Protein AF-A0A4U3A7V8-F1 (afdb_monomer)

Structure (mmCIF, N/CA/C/O backbone):
data_AF-A0A4U3A7V8-F1
#
_entry.id   AF-A0A4U3A7V8-F1
#
loop_
_atom_site.group_PDB
_atom_site.id
_atom_site.type_symbol
_atom_site.label_atom_id
_atom_site.label_alt_id
_atom_site.label_comp_id
_atom_site.label_asym_id
_atom_site.label_entity_id
_atom_site.label_seq_id
_atom_site.pdbx_PDB_ins_code
_atom_site.Cartn_x
_atom_site.Cartn_y
_atom_site.Cartn_z
_atom_site.occupancy
_atom_site.B_iso_or_equiv
_atom_site.auth_seq_id
_atom_site.auth_comp_id
_atom_site.auth_asym_id
_atom_site.auth_atom_id
_atom_site.pdbx_PDB_model_num
ATOM 1 N N . MET A 1 1 ? 0.726 13.559 25.982 1.00 64.31 1 MET A N 1
ATOM 2 C CA . MET A 1 1 ? 1.928 14.161 25.357 1.00 64.31 1 MET A CA 1
ATOM 3 C C . MET A 1 1 ? 2.979 13.108 25.024 1.00 64.31 1 MET A C 1
ATOM 5 O O . MET A 1 1 ? 3.317 12.992 23.859 1.00 64.31 1 MET A O 1
ATOM 9 N N . PHE A 1 2 ? 3.412 12.282 25.983 1.00 75.94 2 PHE A N 1
ATOM 10 C CA . PHE A 1 2 ? 4.433 11.242 25.764 1.00 75.94 2 PHE A CA 1
ATOM 11 C C . PHE A 1 2 ? 4.116 10.257 24.617 1.00 75.94 2 PHE A C 1
ATOM 13 O O . PHE A 1 2 ? 4.935 10.081 23.724 1.00 75.94 2 PHE A O 1
ATOM 20 N N . GLN A 1 3 ? 2.895 9.708 24.556 1.00 72.88 3 GLN A N 1
ATOM 21 C CA . GLN A 1 3 ? 2.507 8.781 23.478 1.00 72.88 3 GLN A CA 1
ATOM 22 C C . GLN A 1 3 ? 2.514 9.425 22.078 1.00 72.88 3 GLN A C 1
ATOM 24 O O . GLN A 1 3 ? 2.900 8.786 21.107 1.00 72.88 3 GLN A O 1
ATOM 29 N N . LYS A 1 4 ? 2.140 10.711 21.976 1.00 69.94 4 LYS A N 1
ATOM 30 C CA . LYS A 1 4 ? 2.200 11.466 20.711 1.00 69.94 4 LYS A CA 1
ATOM 31 C C . LYS A 1 4 ? 3.647 11.662 20.244 1.00 69.94 4 LYS A C 1
ATOM 33 O O . LYS A 1 4 ? 3.911 11.581 19.052 1.00 69.94 4 LYS A O 1
ATOM 38 N N . PHE A 1 5 ? 4.572 11.880 21.180 1.00 72.75 5 PHE A N 1
ATOM 39 C CA . PHE A 1 5 ? 6.000 11.990 20.881 1.00 72.75 5 PHE A CA 1
ATOM 40 C C . PHE A 1 5 ? 6.578 10.655 20.386 1.00 72.75 5 PHE A C 1
ATOM 42 O O . PHE A 1 5 ? 7.243 10.623 19.356 1.00 72.75 5 PHE A O 1
ATOM 49 N N . LEU A 1 6 ? 6.252 9.535 21.040 1.00 68.62 6 LEU A N 1
ATOM 50 C CA . LEU A 1 6 ? 6.676 8.205 20.581 1.00 68.62 6 LEU A CA 1
ATOM 51 C C . LEU A 1 6 ? 6.132 7.860 19.186 1.00 68.62 6 LEU A C 1
ATOM 53 O O . LEU A 1 6 ? 6.893 7.389 18.342 1.00 68.62 6 LEU A O 1
ATOM 57 N N . ALA A 1 7 ? 4.861 8.177 18.919 1.00 67.81 7 ALA A N 1
ATOM 58 C CA . ALA A 1 7 ? 4.263 8.023 17.593 1.00 67.81 7 ALA A CA 1
ATOM 59 C C . ALA A 1 7 ? 5.010 8.852 16.531 1.00 67.81 7 ALA A C 1
ATOM 61 O O . ALA A 1 7 ? 5.405 8.323 15.494 1.00 67.81 7 ALA A O 1
ATOM 62 N N . SER A 1 8 ? 5.341 10.118 16.820 1.00 67.19 8 SER A N 1
ATOM 63 C CA . SER A 1 8 ? 6.105 10.955 15.876 1.00 67.19 8 SER A CA 1
ATOM 64 C C . SER A 1 8 ? 7.504 10.422 15.531 1.00 67.19 8 SER A C 1
ATOM 66 O O . SER A 1 8 ? 8.043 10.779 14.489 1.00 67.19 8 SER A O 1
ATOM 68 N N . VAL A 1 9 ? 8.076 9.542 16.362 1.00 71.50 9 VAL A N 1
ATOM 69 C CA . VAL A 1 9 ? 9.387 8.902 16.136 1.00 71.50 9 VAL A CA 1
ATOM 70 C C . VAL A 1 9 ? 9.241 7.486 15.540 1.00 71.50 9 VAL A C 1
ATOM 72 O O . VAL A 1 9 ? 10.225 6.781 15.348 1.00 71.50 9 VAL A O 1
ATOM 75 N N . GLY A 1 10 ? 8.021 7.052 15.201 1.00 65.44 10 GLY A N 1
ATOM 76 C CA . GLY A 1 10 ? 7.761 5.764 14.541 1.00 65.44 10 GLY A CA 1
ATOM 77 C C . GLY A 1 10 ? 7.167 4.675 15.440 1.00 65.44 10 GLY A C 1
ATOM 78 O O . GLY A 1 10 ? 6.811 3.604 14.950 1.00 65.44 10 GLY A O 1
ATOM 79 N N . ILE A 1 11 ? 7.040 4.913 16.751 1.00 69.19 11 ILE A N 1
ATOM 80 C CA . ILE A 1 11 ? 6.617 3.900 17.728 1.00 69.19 11 ILE A CA 1
ATOM 81 C C . ILE A 1 11 ? 5.103 3.977 17.950 1.00 69.19 11 ILE A C 1
ATOM 83 O O . ILE A 1 11 ? 4.585 4.936 18.516 1.00 69.19 11 ILE A O 1
ATOM 87 N N . GLY A 1 12 ? 4.384 2.918 17.563 1.00 70.06 12 GLY A N 1
ATOM 88 C CA . GLY A 1 12 ? 2.933 2.827 17.752 1.00 70.06 12 GLY A CA 1
ATOM 89 C C . GLY A 1 12 ? 2.130 3.680 16.767 1.00 70.06 12 GLY A C 1
ATOM 90 O O . GLY A 1 12 ? 1.080 4.200 17.151 1.00 70.06 12 GLY A O 1
ATOM 91 N N . ASN A 1 13 ? 2.630 3.828 15.536 1.00 85.62 13 ASN A N 1
ATOM 92 C CA . ASN A 1 13 ? 1.925 4.451 14.415 1.00 85.62 13 ASN A CA 1
ATOM 93 C C . ASN A 1 13 ? 0.821 3.561 13.852 1.00 85.62 13 ASN A C 1
ATOM 95 O O . ASN A 1 13 ? 0.734 2.371 14.167 1.00 85.62 13 ASN A O 1
ATOM 99 N N . ALA A 1 14 ? -0.032 4.163 13.022 1.00 91.62 14 ALA A N 1
ATOM 100 C CA . ALA A 1 14 ? -0.980 3.396 12.235 1.00 91.62 14 ALA A CA 1
ATOM 101 C C . ALA A 1 14 ? -0.235 2.399 11.330 1.00 91.62 14 ALA A C 1
ATOM 103 O O . ALA A 1 14 ? 0.833 2.699 10.795 1.00 91.62 14 ALA A O 1
ATOM 104 N N . LYS A 1 15 ? -0.797 1.202 11.182 1.00 93.31 15 LYS A N 1
ATOM 105 C CA . LYS A 1 15 ? -0.317 0.167 10.267 1.00 93.31 15 LYS A CA 1
ATOM 106 C C . LYS A 1 15 ? -1.214 0.132 9.045 1.00 93.31 15 LYS A C 1
ATOM 108 O O . LYS A 1 15 ? -2.429 0.253 9.188 1.00 93.31 15 LYS A O 1
ATOM 113 N N . VAL A 1 16 ? -0.607 -0.063 7.884 1.00 94.12 16 VAL A N 1
ATOM 114 C CA . VAL A 1 16 ? -1.289 -0.192 6.598 1.00 94.12 16 VAL A CA 1
ATOM 115 C C . VAL A 1 16 ? -0.852 -1.512 5.981 1.00 94.12 16 VAL A C 1
ATOM 117 O O . VAL A 1 16 ? 0.341 -1.808 5.967 1.00 94.12 16 VAL A O 1
ATOM 120 N N . ASP A 1 17 ? -1.816 -2.295 5.519 1.00 96.25 17 ASP A N 1
ATOM 121 C CA . ASP A 1 17 ? -1.610 -3.590 4.883 1.00 96.25 17 ASP A CA 1
ATOM 122 C C . ASP A 1 17 ? -2.477 -3.670 3.626 1.00 96.25 17 ASP A C 1
ATOM 124 O O . ASP A 1 17 ? -3.679 -3.418 3.685 1.00 96.25 17 ASP A O 1
ATOM 128 N N . THR A 1 18 ? -1.865 -3.964 2.485 1.00 96.75 18 THR A N 1
ATOM 129 C CA . THR A 1 18 ? -2.551 -4.016 1.190 1.00 96.75 18 THR A CA 1
ATOM 130 C C . THR A 1 18 ? -2.689 -5.470 0.778 1.00 96.75 18 THR A C 1
ATOM 132 O O . THR A 1 18 ? -1.688 -6.161 0.612 1.00 96.75 18 THR A O 1
ATOM 135 N N . VAL A 1 19 ? -3.924 -5.918 0.572 1.00 97.69 19 VAL A N 1
ATOM 136 C CA . VAL A 1 19 ? -4.246 -7.292 0.188 1.00 97.69 19 VAL A CA 1
ATOM 137 C C . VAL A 1 19 ? -4.888 -7.279 -1.191 1.00 97.69 19 VAL A C 1
ATOM 139 O O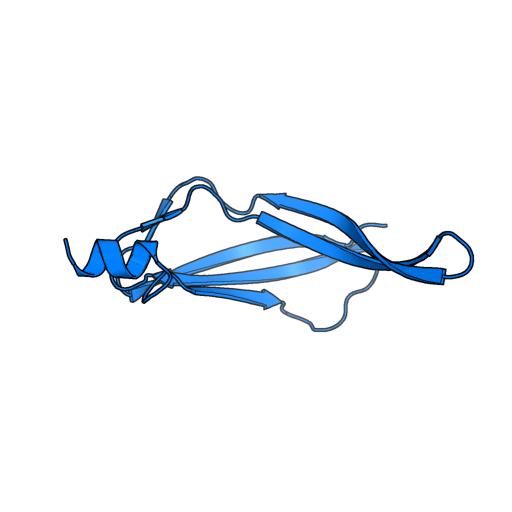 . VAL A 1 19 ? -5.922 -6.642 -1.399 1.00 97.69 19 VAL A O 1
ATOM 142 N N . LEU A 1 20 ? -4.257 -7.979 -2.129 1.00 97.12 20 LEU A N 1
ATOM 143 C CA . LEU A 1 20 ? -4.797 -8.257 -3.457 1.00 97.12 20 LEU A CA 1
ATOM 144 C C . LEU A 1 20 ? -5.590 -9.564 -3.423 1.00 97.12 20 LEU A C 1
ATOM 146 O O . LEU A 1 20 ? -5.298 -10.452 -2.622 1.00 97.12 20 LEU A O 1
ATOM 150 N N . GLU A 1 21 ? -6.591 -9.693 -4.291 1.00 96.94 21 GLU A N 1
ATOM 151 C CA . GLU A 1 21 ? -7.370 -10.935 -4.395 1.00 96.94 21 GLU A CA 1
ATOM 152 C C . GLU A 1 21 ? -6.595 -12.083 -5.062 1.00 9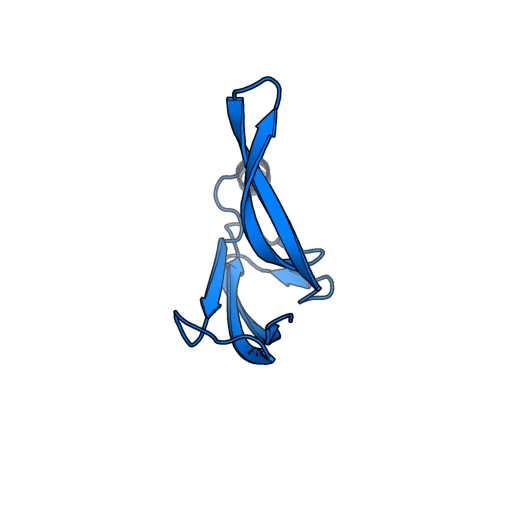6.94 21 GLU A C 1
ATOM 154 O O . GLU A 1 21 ? -6.931 -13.249 -4.847 1.00 96.94 21 GLU A O 1
ATOM 159 N N . LYS A 1 22 ? -5.566 -11.766 -5.860 1.00 95.94 22 LYS A N 1
ATOM 160 C CA . LYS A 1 22 ? -4.709 -12.723 -6.572 1.00 95.94 22 LYS A CA 1
ATOM 161 C C . LYS A 1 22 ? -3.239 -12.326 -6.450 1.00 95.94 22 LYS A C 1
ATOM 163 O O . LYS A 1 22 ? -2.909 -11.180 -6.151 1.00 95.94 22 LYS A O 1
ATOM 168 N N . ASP A 1 23 ? -2.363 -13.287 -6.687 1.00 94.81 23 ASP A N 1
ATOM 169 C CA . ASP A 1 23 ? -0.910 -13.126 -6.767 1.00 94.81 23 ASP A CA 1
ATOM 170 C C . ASP A 1 23 ? -0.420 -12.834 -8.193 1.00 94.81 23 ASP A C 1
ATOM 172 O O . ASP A 1 23 ? 0.594 -12.159 -8.370 1.00 94.81 23 ASP A O 1
ATOM 176 N N . GLU A 1 24 ? -1.162 -13.291 -9.202 1.00 95.44 24 GLU A N 1
ATOM 177 C CA . GLU A 1 24 ? -0.855 -13.096 -10.616 1.00 95.44 24 GLU A CA 1
ATOM 178 C C . GLU A 1 24 ? -2.028 -12.447 -11.365 1.00 95.44 24 GLU A C 1
ATOM 180 O O . GLU A 1 24 ? -3.194 -12.794 -11.160 1.00 95.44 24 GLU A O 1
ATOM 185 N N . TYR A 1 25 ? -1.697 -11.512 -12.259 1.00 95.19 25 TYR A N 1
ATOM 186 C CA . TYR A 1 25 ? -2.638 -10.781 -13.110 1.00 95.19 25 TYR A CA 1
ATOM 187 C C . TYR A 1 25 ? -2.085 -10.680 -14.531 1.00 95.19 25 TYR A C 1
ATOM 189 O O . TYR A 1 25 ? -0.867 -10.611 -14.728 1.00 95.19 25 TYR A O 1
ATOM 19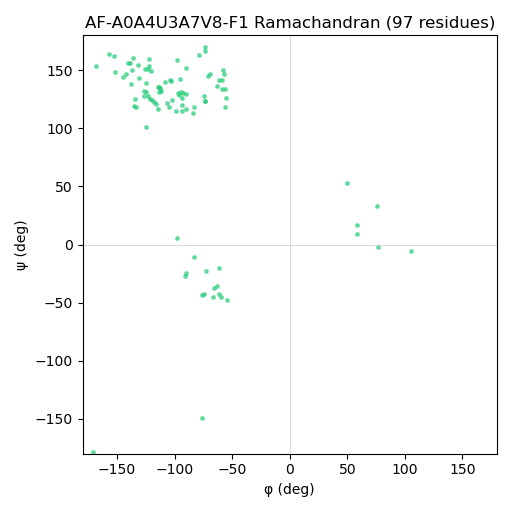7 N N . ILE A 1 26 ? -2.971 -10.618 -15.525 1.00 94.94 26 ILE A N 1
ATOM 198 C CA . ILE A 1 26 ? -2.594 -10.332 -16.914 1.00 94.94 26 ILE A CA 1
ATOM 199 C C . ILE A 1 26 ? -2.803 -8.854 -17.265 1.00 94.94 26 ILE A C 1
ATOM 201 O O . ILE A 1 26 ? -3.577 -8.135 -16.637 1.00 94.94 26 ILE A O 1
ATOM 205 N N . VAL A 1 27 ? -2.108 -8.385 -18.300 1.00 94.56 27 VAL A N 1
ATOM 206 C CA . VAL A 1 27 ? -2.266 -7.021 -18.826 1.00 94.56 27 VAL A CA 1
ATOM 207 C C . VAL A 1 27 ? -3.726 -6.754 -19.214 1.00 94.56 27 VAL A C 1
ATOM 209 O O . VAL A 1 27 ? -4.357 -7.581 -19.874 1.00 94.56 27 VAL A O 1
ATOM 212 N N . GLY A 1 28 ? -4.254 -5.596 -18.812 1.00 95.12 28 GLY A N 1
ATOM 213 C CA . GLY A 1 28 ? -5.653 -5.217 -19.009 1.00 95.12 28 GLY A CA 1
ATOM 214 C C . GLY A 1 28 ? -6.651 -5.888 -18.057 1.00 95.12 28 GLY A C 1
ATOM 215 O O . GLY A 1 28 ? -7.840 -5.582 -18.138 1.00 95.12 28 GLY A O 1
ATOM 216 N N . GLU A 1 29 ? -6.213 -6.784 -17.166 1.00 96.19 29 GLU A N 1
ATOM 217 C CA . GLU A 1 29 ? -7.071 -7.365 -16.129 1.00 96.19 29 GLU A CA 1
ATOM 218 C C . GLU A 1 29 ? -7.423 -6.327 -15.055 1.00 96.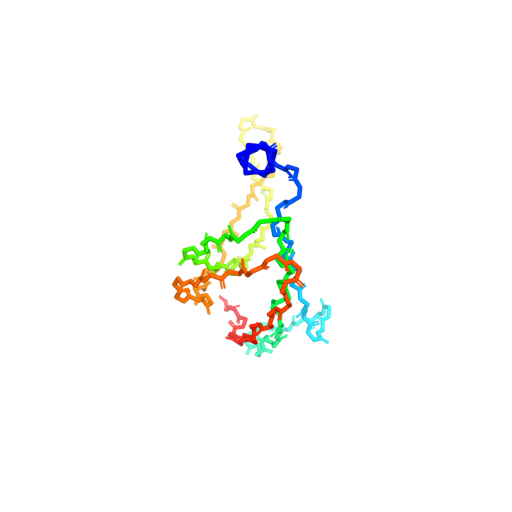19 29 GLU A C 1
ATOM 220 O O . GLU A 1 29 ? -6.610 -5.471 -14.703 1.00 96.19 29 GLU A O 1
ATOM 225 N N . GLU A 1 30 ? -8.639 -6.411 -14.513 1.00 95.75 30 GLU A N 1
ATOM 226 C CA . GLU A 1 30 ? -9.025 -5.632 -13.340 1.00 95.75 30 GLU A CA 1
ATOM 227 C C . GLU A 1 30 ? -8.367 -6.203 -12.079 1.00 95.75 30 GLU A C 1
ATOM 229 O O . GLU A 1 30 ? -8.536 -7.372 -11.725 1.00 95.75 30 GLU A O 1
ATOM 234 N N . ILE A 1 31 ? -7.631 -5.347 -11.380 1.00 95.25 31 ILE A N 1
ATOM 235 C CA . ILE A 1 31 ? -7.015 -5.650 -10.097 1.00 95.25 31 ILE A CA 1
ATOM 236 C C . ILE A 1 31 ? -7.972 -5.205 -9.000 1.00 95.25 31 ILE A C 1
ATOM 238 O O . ILE A 1 31 ? -8.276 -4.020 -8.879 1.00 95.25 31 ILE A O 1
ATOM 242 N N . LEU A 1 32 ? -8.401 -6.159 -8.176 1.00 96.94 32 LEU A N 1
ATOM 243 C CA . LEU A 1 32 ? -9.237 -5.942 -6.998 1.00 96.94 32 LEU A CA 1
ATOM 244 C C . LEU A 1 32 ? -8.417 -6.153 -5.727 1.00 96.94 32 LEU A C 1
ATOM 246 O O . LEU A 1 32 ? -7.603 -7.079 -5.633 1.00 96.94 32 LEU A O 1
ATOM 250 N N . GLY A 1 33 ? -8.650 -5.303 -4.731 1.00 96.88 33 GLY A N 1
ATOM 251 C CA . GLY A 1 33 ? -7.985 -5.435 -3.447 1.00 96.88 33 GLY A CA 1
ATOM 252 C C . GLY A 1 33 ? -8.532 -4.514 -2.371 1.00 96.88 33 GLY A C 1
ATOM 253 O O . GLY A 1 33 ? -9.497 -3.766 -2.554 1.00 96.88 33 GLY A O 1
ATOM 254 N N . LYS A 1 34 ? -7.909 -4.605 -1.199 1.00 98.06 34 LYS A N 1
ATOM 255 C CA . LYS A 1 34 ? -8.283 -3.865 0.002 1.00 98.06 34 LYS A CA 1
ATOM 256 C C . LYS A 1 34 ? -7.044 -3.347 0.707 1.00 98.06 34 LYS A C 1
ATOM 258 O O . LYS A 1 34 ? -6.058 -4.062 0.858 1.00 98.06 34 LYS A O 1
ATOM 263 N N . VAL A 1 35 ? -7.117 -2.111 1.182 1.00 97.69 35 VAL A N 1
ATOM 264 C CA . VAL A 1 35 ? -6.156 -1.566 2.139 1.00 97.69 35 VAL A CA 1
ATOM 265 C C . VAL A 1 35 ? -6.764 -1.660 3.533 1.00 97.69 35 VAL A C 1
ATOM 267 O O . VAL A 1 35 ? -7.767 -1.010 3.833 1.00 97.69 35 VAL A O 1
ATOM 270 N N . HIS A 1 36 ? -6.153 -2.467 4.392 1.00 97.62 36 HIS A N 1
ATOM 271 C CA . HIS A 1 36 ? -6.465 -2.554 5.808 1.00 97.62 36 HIS A CA 1
ATOM 272 C C . HIS A 1 36 ? -5.613 -1.563 6.590 1.00 97.62 36 HIS A C 1
ATOM 274 O O . HIS A 1 36 ? -4.390 -1.525 6.472 1.00 97.62 36 HIS A O 1
ATOM 280 N N . ILE A 1 37 ? -6.264 -0.775 7.436 1.00 96.62 37 ILE A N 1
ATOM 281 C CA . ILE A 1 37 ? -5.609 0.229 8.265 1.00 96.62 37 ILE A CA 1
ATOM 282 C C . ILE A 1 37 ? -5.942 -0.072 9.709 1.00 96.62 37 ILE A C 1
ATOM 284 O O . ILE A 1 37 ? -7.110 -0.200 10.066 1.00 96.62 37 ILE A O 1
ATOM 288 N N . THR A 1 38 ? -4.916 -0.170 10.545 1.00 96.44 38 THR A N 1
ATOM 289 C CA . THR A 1 38 ? -5.072 -0.263 11.997 1.00 96.44 38 THR A CA 1
ATOM 290 C C . THR A 1 38 ? -4.473 0.975 12.632 1.00 96.44 38 THR A C 1
ATOM 292 O O . THR A 1 38 ? -3.271 1.207 12.516 1.00 96.44 38 THR A O 1
ATOM 295 N N . GLY A 1 39 ? -5.301 1.770 13.301 1.00 95.62 39 GLY A N 1
ATOM 296 C CA . GLY A 1 39 ? -4.876 2.944 14.043 1.00 95.62 39 GLY A CA 1
ATOM 297 C C . GLY A 1 39 ? -3.838 2.602 15.103 1.00 95.62 39 GLY A C 1
ATOM 298 O O . GLY A 1 39 ? -3.842 1.522 15.691 1.00 95.62 39 GLY A O 1
ATOM 299 N N . GLY A 1 40 ? -2.923 3.538 15.329 1.00 92.81 40 GLY A N 1
ATOM 300 C CA . GLY A 1 40 ? -1.838 3.364 16.283 1.00 92.81 40 GLY A CA 1
ATOM 301 C C . GLY A 1 40 ? -2.282 3.516 17.739 1.00 92.81 40 GLY A C 1
ATOM 302 O O . GLY A 1 40 ? -3.413 3.251 18.130 1.00 92.81 40 GLY A O 1
ATOM 303 N N . SER A 1 41 ? -1.363 4.002 18.558 1.00 92.00 41 SER A N 1
ATOM 304 C CA . SER A 1 41 ? -1.576 4.280 19.984 1.00 92.00 41 SER A CA 1
ATOM 305 C C . SER A 1 41 ? -2.237 5.638 20.273 1.00 92.00 41 SER A C 1
ATOM 307 O O . SER A 1 41 ? -2.636 5.906 21.405 1.00 92.00 41 SER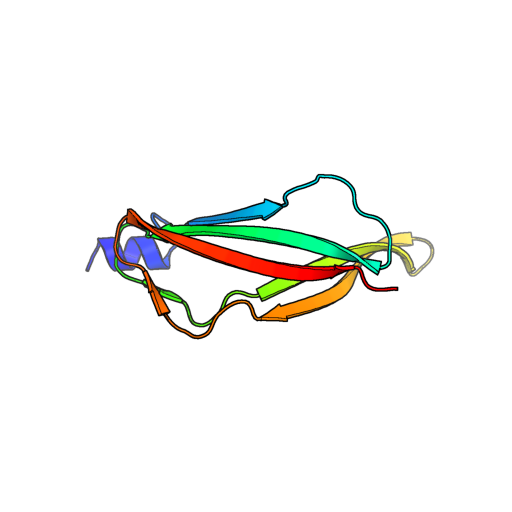 A O 1
ATOM 309 N N . VAL A 1 42 ? -2.345 6.504 19.262 1.00 92.25 42 VAL A N 1
ATOM 310 C CA . VAL A 1 42 ? -2.982 7.830 19.312 1.00 92.25 42 VAL A CA 1
ATOM 311 C C . VAL A 1 42 ? -3.771 8.075 18.024 1.00 92.25 42 VAL A C 1
ATOM 313 O O . VAL A 1 42 ? -3.445 7.492 16.986 1.00 92.25 42 VAL A O 1
ATOM 316 N N . SER A 1 43 ? -4.773 8.957 18.101 1.00 93.56 43 SER A N 1
ATOM 317 C CA . SER A 1 43 ? -5.495 9.451 16.922 1.00 93.56 43 SER A CA 1
ATOM 318 C C . SER A 1 43 ? -4.521 10.132 15.957 1.00 93.56 43 SER A C 1
ATOM 320 O O . SER A 1 43 ? -3.656 10.909 16.383 1.00 93.56 43 SER A O 1
ATOM 322 N N . GLN A 1 44 ? -4.640 9.804 14.673 1.00 91.06 44 GLN A N 1
ATOM 323 C CA . GLN A 1 44 ? -3.774 10.272 13.591 1.00 91.06 44 GLN A CA 1
ATOM 324 C C . GLN A 1 44 ? -4.624 10.785 12.429 1.00 91.06 44 GLN A C 1
ATOM 326 O O . GLN A 1 44 ? -5.664 10.210 12.118 1.00 91.06 44 GLN A O 1
ATOM 331 N N . GLN A 1 45 ? -4.161 11.852 11.779 1.00 93.88 45 GLN A N 1
ATOM 332 C CA . GLN A 1 45 ? -4.722 12.333 10.517 1.00 93.88 45 GLN A CA 1
ATOM 333 C C . GLN A 1 45 ? -3.933 11.712 9.366 1.00 93.88 45 GLN A C 1
ATOM 335 O O . GLN A 1 45 ? -2.708 11.815 9.331 1.00 93.88 45 GLN A O 1
ATOM 340 N N . ILE A 1 46 ? -4.635 11.064 8.445 1.00 93.56 46 ILE A N 1
ATOM 341 C CA . ILE A 1 46 ? -4.093 10.525 7.202 1.00 93.56 46 ILE A CA 1
ATOM 342 C C . ILE A 1 46 ? -4.543 11.462 6.087 1.00 93.56 46 ILE A C 1
ATOM 344 O O . ILE A 1 46 ? -5.738 11.627 5.874 1.00 93.56 46 ILE A O 1
ATOM 348 N N . GLU A 1 47 ? -3.603 12.089 5.381 1.00 95.19 47 GLU A N 1
ATOM 349 C CA . GLU A 1 47 ? -3.924 13.029 4.295 1.00 95.19 47 GLU A CA 1
ATOM 350 C C . GLU A 1 47 ? -4.396 12.312 3.028 1.00 95.19 47 GLU A C 1
ATOM 352 O O . GLU A 1 47 ? -5.320 12.747 2.341 1.00 95.19 47 GLU A O 1
ATOM 357 N N . SER A 1 48 ? -3.727 11.216 2.679 1.00 94.31 48 SER A N 1
ATOM 358 C CA . SER A 1 48 ? -4.076 10.397 1.524 1.00 94.31 48 SER A CA 1
ATOM 359 C C . SER A 1 48 ? -3.329 9.073 1.556 1.00 94.31 48 SER A C 1
ATOM 3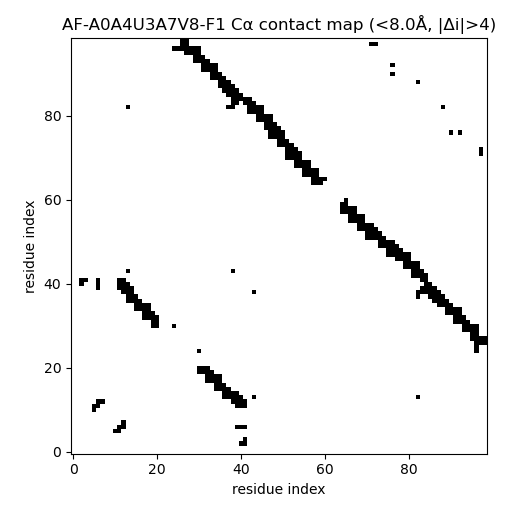61 O O . SER A 1 48 ? -2.230 8.972 2.101 1.00 94.31 48 SER A O 1
ATOM 363 N N . ILE A 1 49 ? -3.925 8.068 0.926 1.00 94.88 49 ILE A N 1
ATOM 364 C CA . ILE A 1 49 ? -3.263 6.814 0.584 1.00 94.88 49 ILE A CA 1
ATOM 365 C C . ILE A 1 49 ? -3.136 6.757 -0.929 1.00 94.88 49 ILE A C 1
ATOM 367 O O . ILE A 1 49 ? -4.105 7.005 -1.649 1.00 94.88 49 ILE A O 1
ATOM 371 N N . TYR A 1 50 ? -1.934 6.432 -1.397 1.00 95.69 50 TYR A N 1
ATOM 372 C CA . TYR A 1 50 ? -1.664 6.159 -2.800 1.00 95.69 50 TYR A CA 1
ATOM 373 C C . TYR A 1 50 ? -1.288 4.695 -2.963 1.00 95.69 50 TYR A C 1
ATOM 375 O O . TYR A 1 50 ? -0.471 4.179 -2.203 1.00 95.69 50 TYR A O 1
ATOM 383 N N . LEU A 1 51 ? -1.862 4.064 -3.978 1.00 95.50 51 LEU A N 1
ATOM 384 C CA . LEU A 1 51 ? -1.385 2.799 -4.506 1.00 95.50 51 LEU A CA 1
ATOM 385 C C . LEU A 1 51 ? -0.490 3.109 -5.706 1.00 95.50 51 LEU A C 1
ATOM 387 O O . LEU A 1 51 ? -0.907 3.848 -6.598 1.00 95.50 51 LEU A O 1
ATOM 391 N N . THR A 1 52 ? 0.720 2.560 -5.725 1.00 95.62 52 THR A N 1
ATOM 392 C CA . THR A 1 52 ? 1.636 2.691 -6.862 1.00 95.62 52 THR A CA 1
ATOM 393 C C . THR A 1 52 ? 1.952 1.305 -7.399 1.00 95.62 52 THR A C 1
ATOM 395 O O . THR A 1 52 ? 2.423 0.447 -6.652 1.00 95.62 52 THR A O 1
ATOM 398 N N . LEU A 1 53 ? 1.703 1.099 -8.690 1.00 94.62 53 LEU A N 1
ATOM 399 C CA . LEU A 1 53 ? 2.186 -0.061 -9.421 1.00 94.62 53 LEU A CA 1
ATOM 400 C C . LEU A 1 53 ? 3.554 0.293 -10.004 1.00 94.62 53 LEU A C 1
ATOM 402 O O . LEU A 1 53 ? 3.657 1.183 -10.848 1.00 94.62 53 LEU A O 1
ATOM 406 N N . SER A 1 54 ? 4.596 -0.408 -9.567 1.00 95.06 54 SER A N 1
ATOM 407 C CA . SER A 1 54 ? 5.968 -0.173 -10.020 1.00 95.06 54 SER A CA 1
ATOM 408 C C . SER A 1 54 ? 6.590 -1.457 -10.557 1.00 95.06 54 SER A C 1
ATOM 410 O O . SER A 1 54 ? 6.282 -2.557 -10.104 1.00 95.06 54 SER A O 1
ATOM 412 N N . THR A 1 55 ? 7.518 -1.309 -11.495 1.00 94.56 55 THR A N 1
ATOM 413 C CA . THR A 1 55 ? 8.371 -2.392 -11.991 1.00 94.56 55 THR A CA 1
ATOM 414 C C . THR A 1 55 ? 9.843 -2.042 -11.800 1.00 94.56 55 THR A C 1
ATOM 416 O O . THR A 1 55 ? 10.205 -0.871 -11.653 1.00 94.56 55 THR A O 1
ATOM 419 N N . SER A 1 56 ? 10.711 -3.049 -11.802 1.00 95.44 56 SER A N 1
ATOM 420 C CA . SER A 1 56 ? 12.160 -2.867 -11.753 1.00 95.44 56 SER A CA 1
ATOM 421 C C . SER A 1 56 ? 12.799 -3.351 -13.046 1.00 95.44 56 SER A C 1
ATOM 423 O O . SER A 1 56 ? 12.489 -4.429 -13.544 1.00 95.44 56 SER A O 1
ATOM 425 N N . TYR A 1 57 ? 13.730 -2.561 -13.572 1.00 94.50 57 TYR A N 1
ATOM 426 C CA . TYR A 1 57 ? 14.487 -2.874 -14.778 1.00 94.50 57 TYR A CA 1
ATOM 427 C C . TYR A 1 57 ? 15.977 -2.635 -14.546 1.00 94.50 57 TYR A C 1
ATOM 429 O O . TYR A 1 57 ? 16.379 -1.843 -13.693 1.00 94.50 57 TYR A O 1
ATOM 437 N N . VAL A 1 58 ? 16.817 -3.331 -15.307 1.00 96.00 58 VAL A N 1
ATOM 438 C CA . VAL A 1 58 ? 18.265 -3.118 -15.286 1.00 96.00 58 VAL A CA 1
ATOM 439 C C . VAL A 1 58 ? 18.634 -2.201 -16.441 1.00 96.00 58 VAL A C 1
ATOM 441 O O . VAL A 1 58 ? 18.255 -2.458 -17.581 1.00 96.00 58 VAL A O 1
ATOM 444 N N . ARG A 1 59 ? 19.403 -1.152 -16.152 1.00 93.31 59 ARG A N 1
ATOM 445 C CA . ARG A 1 59 ? 20.034 -0.298 -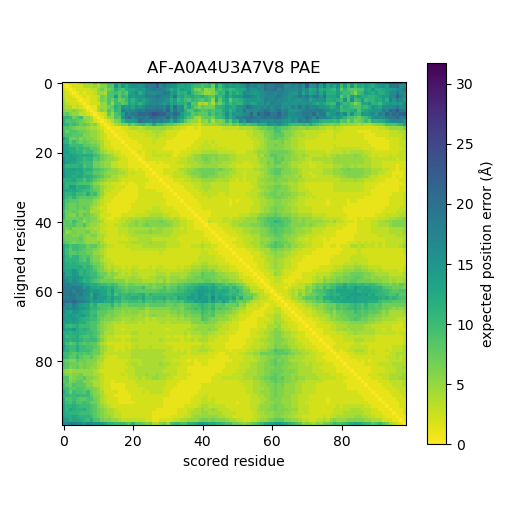17.163 1.00 93.31 59 ARG A CA 1
ATOM 446 C C . ARG A 1 59 ? 21.542 -0.280 -16.980 1.00 93.31 59 ARG A C 1
ATOM 448 O O . ARG A 1 59 ? 22.029 -0.468 -15.866 1.00 93.31 59 ARG A O 1
ATOM 455 N N . GLU A 1 60 ? 22.271 -0.032 -18.056 1.00 94.19 60 GLU A N 1
ATOM 456 C CA . GLU A 1 60 ? 23.722 0.134 -18.001 1.00 94.19 60 GLU A CA 1
ATOM 457 C C . GLU A 1 60 ? 24.088 1.615 -17.879 1.00 94.19 60 GLU A C 1
ATOM 459 O O . GLU A 1 60 ? 23.557 2.466 -18.590 1.00 94.19 60 GLU A O 1
ATOM 464 N N . VAL A 1 61 ? 24.973 1.915 -16.931 1.00 92.25 61 VAL A N 1
ATOM 465 C CA . VAL A 1 61 ? 25.588 3.231 -16.731 1.00 92.25 61 VAL A CA 1
ATOM 466 C C . VAL A 1 61 ? 27.080 2.984 -16.552 1.00 92.25 61 VAL A C 1
ATOM 468 O O . VAL A 1 61 ? 27.459 2.274 -15.622 1.00 92.25 61 VAL A O 1
ATOM 471 N N . ASP A 1 62 ? 27.912 3.524 -17.443 1.00 92.00 62 ASP A N 1
ATOM 472 C CA . ASP A 1 62 ? 29.375 3.357 -17.422 1.00 92.00 62 ASP A CA 1
ATOM 473 C C . ASP A 1 62 ? 29.816 1.881 -17.285 1.00 92.00 62 ASP A C 1
ATOM 475 O O . ASP A 1 62 ? 30.548 1.518 -16.361 1.00 92.00 62 ASP A O 1
ATOM 479 N N . ASP A 1 63 ? 29.296 1.011 -18.161 1.00 92.25 63 ASP A N 1
ATOM 480 C CA . ASP A 1 63 ? 29.521 -0.448 -18.178 1.00 92.25 63 ASP A CA 1
ATOM 481 C C . ASP A 1 63 ? 29.119 -1.191 -16.885 1.00 92.25 63 ASP A C 1
ATOM 483 O O . ASP A 1 63 ? 29.504 -2.341 -16.651 1.00 92.25 63 ASP A O 1
ATOM 487 N N . LYS A 1 64 ? 28.310 -0.562 -16.022 1.00 93.44 64 LYS A N 1
ATOM 488 C CA . LYS A 1 64 ? 27.758 -1.176 -14.808 1.00 93.44 64 LYS A CA 1
ATOM 489 C C . LYS A 1 64 ? 26.253 -1.337 -14.912 1.00 93.44 64 LYS A C 1
ATOM 491 O O . LYS A 1 64 ? 25.529 -0.403 -15.249 1.00 93.44 64 LYS A O 1
ATOM 496 N N . LYS A 1 65 ? 25.770 -2.516 -14.523 1.00 94.44 65 LYS A N 1
ATOM 497 C CA . LYS A 1 65 ? 24.340 -2.796 -14.367 1.00 94.44 65 LYS A CA 1
ATOM 498 C C . LYS A 1 65 ? 23.809 -2.119 -13.107 1.00 94.44 65 LYS A C 1
ATOM 500 O O . LYS A 1 65 ? 24.290 -2.383 -12.007 1.00 94.44 65 LYS A O 1
ATOM 505 N N . VAL A 1 66 ? 22.794 -1.280 -13.274 1.00 95.44 66 VAL A N 1
ATOM 506 C CA . VAL A 1 66 ? 22.087 -0.581 -12.200 1.00 95.44 66 VAL A CA 1
ATOM 507 C C . VAL A 1 66 ? 20.612 -0.955 -12.268 1.00 95.44 66 VAL A C 1
ATOM 509 O O . VAL A 1 66 ? 19.973 -0.778 -13.305 1.00 95.44 66 VAL A O 1
ATOM 512 N N . THR A 1 67 ? 20.063 -1.455 -11.161 1.00 95.75 67 THR A N 1
ATOM 513 C CA . THR A 1 67 ? 18.616 -1.650 -11.019 1.00 95.75 67 THR A CA 1
ATOM 514 C C . THR A 1 67 ? 17.945 -0.299 -10.810 1.00 95.75 67 THR A C 1
ATOM 516 O O . THR A 1 67 ? 18.333 0.466 -9.928 1.00 95.75 67 THR A O 1
ATOM 519 N N . ALA A 1 68 ? 16.933 -0.015 -11.617 1.00 94.06 68 ALA A N 1
ATOM 520 C CA . ALA A 1 68 ? 16.092 1.163 -11.519 1.00 94.06 68 ALA A CA 1
ATOM 521 C C . ALA A 1 68 ? 14.625 0.743 -11.372 1.00 94.06 68 ALA A C 1
ATOM 523 O O . ALA A 1 68 ? 14.216 -0.304 -11.874 1.00 94.06 68 ALA A O 1
ATOM 524 N N . THR A 1 69 ? 13.840 1.576 -10.697 1.00 96.00 69 THR A N 1
ATOM 525 C CA . THR A 1 69 ? 12.390 1.405 -10.551 1.00 96.00 69 THR A CA 1
ATOM 526 C C . THR A 1 69 ? 11.672 2.377 -11.477 1.00 96.00 69 THR A C 1
ATOM 528 O O . THR A 1 69 ? 12.119 3.512 -11.655 1.00 96.00 69 THR A O 1
ATOM 531 N N . TYR A 1 70 ? 10.573 1.929 -12.073 1.00 94.19 70 TYR A N 1
ATOM 532 C CA . TYR A 1 70 ? 9.664 2.752 -12.857 1.00 94.19 70 TYR A CA 1
ATOM 533 C C . TYR A 1 70 ? 8.243 2.590 -12.323 1.00 94.19 70 TYR A C 1
ATOM 535 O O . TYR A 1 70 ? 7.766 1.463 -12.188 1.00 94.19 70 TYR A O 1
ATOM 543 N N . ASP A 1 71 ? 7.588 3.710 -12.028 1.00 95.25 71 ASP A N 1
ATOM 544 C CA . ASP A 1 71 ? 6.188 3.735 -11.612 1.00 95.25 71 ASP A CA 1
ATOM 545 C C . ASP A 1 71 ? 5.311 3.717 -12.868 1.00 95.25 71 ASP A C 1
ATOM 547 O O . ASP A 1 71 ? 5.335 4.659 -13.660 1.00 95.25 71 ASP A O 1
ATOM 551 N N . LEU A 1 72 ? 4.571 2.626 -13.057 1.00 93.00 72 LEU A N 1
ATOM 552 C CA . LEU A 1 72 ? 3.655 2.420 -14.180 1.00 93.00 72 LEU A CA 1
ATOM 553 C C . LEU A 1 72 ? 2.368 3.219 -13.980 1.00 93.00 72 LEU A C 1
ATOM 555 O O . LEU A 1 72 ? 1.878 3.865 -14.901 1.00 93.00 72 LEU A O 1
ATOM 559 N N . GLU A 1 73 ? 1.836 3.190 -12.760 1.00 91.88 73 GLU A N 1
ATOM 560 C CA . GLU A 1 73 ? 0.604 3.882 -12.406 1.00 91.88 73 GLU A CA 1
ATOM 561 C C . GLU A 1 73 ? 0.604 4.270 -10.928 1.00 91.88 73 GLU A C 1
ATOM 563 O O . GLU A 1 73 ? 1.165 3.574 -10.078 1.00 91.88 73 GLU A O 1
ATOM 568 N N . ARG A 1 74 ? -0.052 5.391 -10.614 1.00 94.62 74 ARG A N 1
ATOM 569 C CA . ARG A 1 74 ? -0.275 5.847 -9.244 1.00 94.62 74 ARG A CA 1
ATOM 570 C C . ARG A 1 74 ? -1.716 6.305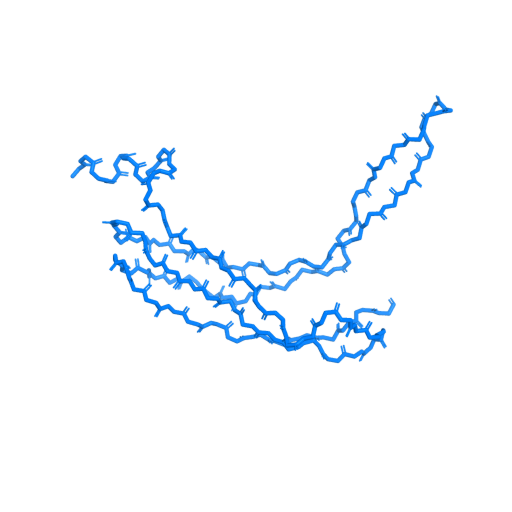 -9.069 1.00 94.62 74 ARG A C 1
ATOM 572 O O . ARG A 1 74 ? -2.136 7.288 -9.673 1.00 94.62 74 ARG A O 1
ATOM 579 N N . VAL A 1 75 ? -2.437 5.643 -8.173 1.00 92.50 75 VAL A N 1
ATOM 580 C CA . VAL A 1 75 ? -3.854 5.892 -7.893 1.00 92.50 75 VAL A CA 1
ATOM 581 C C . VAL A 1 75 ? -4.005 6.449 -6.482 1.00 92.50 75 VAL A C 1
ATOM 583 O O . VAL A 1 75 ? -3.456 5.902 -5.525 1.00 92.50 75 VAL A O 1
ATOM 586 N N . ARG A 1 76 ? -4.753 7.546 -6.326 1.00 95.25 76 ARG A N 1
ATOM 587 C CA . ARG A 1 76 ? -5.146 8.056 -5.005 1.00 95.25 76 ARG A CA 1
ATOM 588 C C . ARG A 1 76 ? -6.378 7.293 -4.529 1.00 95.25 76 ARG A C 1
ATOM 590 O O . ARG A 1 76 ? -7.421 7.368 -5.165 1.00 95.25 76 ARG A O 1
ATOM 597 N N . LEU A 1 77 ? -6.259 6.591 -3.406 1.00 95.44 77 LEU A N 1
ATOM 598 C CA . LEU A 1 77 ? -7.332 5.758 -2.861 1.00 95.44 77 LEU A CA 1
ATOM 599 C C . LEU A 1 77 ? -8.254 6.511 -1.897 1.00 95.44 77 LEU A C 1
ATOM 601 O O . LEU A 1 77 ? -9.391 6.096 -1.691 1.00 95.44 77 LEU A O 1
ATOM 605 N N . THR A 1 78 ? -7.772 7.588 -1.266 1.00 94.62 78 THR A N 1
ATOM 606 C CA . THR A 1 78 ? -8.519 8.262 -0.193 1.00 94.62 78 THR A CA 1
ATOM 607 C C . THR A 1 78 ? -8.383 9.778 -0.212 1.00 94.62 78 THR A C 1
ATOM 609 O O . THR A 1 78 ? -7.310 10.330 -0.482 1.00 94.62 78 THR A O 1
ATOM 612 N N . GLU A 1 79 ? -9.463 10.443 0.193 1.00 95.19 79 GLU A N 1
ATOM 613 C CA . GLU A 1 79 ? -9.418 11.793 0.761 1.00 95.19 79 GLU A CA 1
ATOM 614 C C . GLU A 1 79 ? -8.861 11.770 2.199 1.00 95.19 79 GLU A C 1
ATOM 616 O O . GLU A 1 79 ? -8.692 10.678 2.754 1.00 95.19 79 GLU A O 1
ATOM 621 N N . PRO A 1 80 ? -8.544 12.928 2.814 1.00 96.75 80 PRO A N 1
ATOM 622 C CA . PRO A 1 80 ? -8.062 12.964 4.186 1.00 96.75 80 PRO A CA 1
ATOM 623 C C . PRO A 1 80 ? -9.080 12.402 5.182 1.00 96.75 80 PRO A C 1
ATOM 625 O O . PRO A 1 80 ? -10.279 12.666 5.075 1.00 96.75 80 PRO A O 1
ATOM 628 N N . PHE A 1 81 ? -8.610 11.669 6.188 1.00 95.88 81 PHE A N 1
ATOM 629 C CA . PHE A 1 81 ? -9.446 11.146 7.268 1.00 95.88 81 PHE A CA 1
ATOM 630 C C . PHE A 1 81 ? -8.650 10.945 8.561 1.00 95.88 81 PHE A C 1
ATOM 632 O O . PHE A 1 81 ? -7.425 10.841 8.551 1.00 95.88 81 PHE A O 1
ATOM 639 N N . SER A 1 82 ? -9.358 10.833 9.685 1.00 95.75 82 SER A N 1
ATOM 640 C CA . SER A 1 82 ? -8.766 10.455 10.968 1.00 95.75 82 SER A CA 1
ATOM 641 C C . SER A 1 82 ? -8.898 8.959 11.230 1.00 95.75 82 SER A C 1
ATOM 643 O O . SER A 1 82 ? -9.934 8.359 10.932 1.00 95.75 82 SER A O 1
ATOM 645 N N . VAL A 1 83 ? -7.870 8.368 11.835 1.00 96.31 83 VAL A N 1
ATOM 646 C CA . VAL A 1 83 ? -7.923 7.017 12.397 1.00 96.31 83 VAL A CA 1
ATOM 647 C C . VAL A 1 83 ? -7.682 7.084 13.901 1.00 96.31 83 VAL A C 1
ATOM 649 O O . VAL A 1 83 ? -6.669 7.617 14.361 1.00 96.31 83 VAL A O 1
ATOM 652 N N . GLU A 1 84 ? -8.632 6.569 14.671 1.00 96.88 84 GLU A N 1
ATOM 653 C CA . GLU A 1 84 ? -8.567 6.537 16.131 1.00 96.88 84 GLU A CA 1
ATOM 654 C C . GLU A 1 84 ? -7.655 5.405 16.639 1.00 96.88 84 GLU A C 1
ATOM 656 O O . GLU A 1 84 ? -7.329 4.478 15.890 1.00 96.88 84 GLU A O 1
ATOM 661 N N . PRO A 1 85 ? -7.204 5.443 17.908 1.00 95.50 85 PRO A N 1
ATOM 662 C CA . PRO A 1 85 ? -6.332 4.404 18.445 1.00 95.50 85 PRO A CA 1
ATOM 663 C C . PRO A 1 85 ? -6.932 2.999 18.307 1.00 95.50 85 PRO A C 1
ATOM 665 O O . PRO A 1 85 ? -8.038 2.747 18.783 1.00 95.50 85 PRO A O 1
ATOM 668 N N . ASN A 1 86 ? -6.186 2.071 17.702 1.00 95.00 86 ASN A N 1
ATOM 669 C CA . ASN A 1 86 ? -6.611 0.699 17.383 1.00 95.00 86 ASN A CA 1
ATOM 670 C C . ASN A 1 86 ? -7.852 0.574 16.472 1.00 95.00 86 ASN A C 1
ATOM 672 O O . ASN A 1 86 ? -8.356 -0.539 16.292 1.00 95.00 86 ASN A O 1
ATOM 676 N N . GLU A 1 87 ? -8.353 1.670 15.892 1.00 97.56 87 GLU A N 1
ATOM 677 C CA . GLU A 1 87 ? -9.468 1.622 14.945 1.00 97.56 87 GLU A CA 1
ATOM 678 C C . GLU A 1 87 ? -9.061 0.827 13.704 1.00 97.56 87 GLU A C 1
ATOM 680 O O . GLU A 1 87 ? -7.968 1.013 13.168 1.00 97.56 87 GLU A O 1
ATOM 685 N N . LYS A 1 88 ? -9.947 -0.049 13.228 1.00 97.56 88 LYS A N 1
ATOM 686 C CA . LYS A 1 88 ? -9.755 -0.773 11.974 1.00 97.56 88 LYS A CA 1
ATOM 687 C C . LYS A 1 88 ? -10.602 -0.138 10.885 1.00 97.56 88 LYS A C 1
ATOM 689 O O . LYS A 1 88 ? -11.818 -0.043 11.035 1.00 97.56 88 LYS A O 1
ATOM 694 N N . LYS A 1 89 ? -9.964 0.253 9.786 1.00 96.81 89 LYS A N 1
ATOM 695 C CA . LYS A 1 89 ? -10.631 0.702 8.562 1.00 96.81 89 LYS A CA 1
ATOM 696 C C . LYS A 1 89 ? -10.226 -0.192 7.400 1.00 96.81 89 LYS A C 1
ATOM 698 O O . LYS A 1 89 ? -9.114 -0.714 7.366 1.00 96.81 89 LYS A O 1
ATOM 703 N N . GLU A 1 90 ? -11.138 -0.348 6.456 1.00 97.62 90 GLU A N 1
ATOM 704 C CA . GLU A 1 90 ? -10.915 -1.077 5.215 1.00 97.62 90 GLU A CA 1
ATOM 705 C C . GLU A 1 90 ? -11.290 -0.171 4.051 1.00 97.62 90 GLU A C 1
ATOM 707 O O . GLU A 1 90 ? -12.341 0.472 4.074 1.00 97.62 90 GLU A O 1
ATOM 712 N N . ILE A 1 91 ? -10.407 -0.103 3.060 1.00 97.31 91 ILE A N 1
ATOM 713 C CA . ILE A 1 91 ? -10.570 0.749 1.888 1.00 97.31 91 ILE A CA 1
ATOM 714 C C . ILE A 1 91 ? -10.462 -0.148 0.657 1.00 97.31 91 ILE A C 1
ATOM 716 O O . ILE A 1 91 ? -9.349 -0.548 0.304 1.00 97.31 91 ILE A O 1
ATOM 720 N N . PRO A 1 92 ? -11.594 -0.528 0.039 1.00 97.44 92 PRO A N 1
ATOM 721 C CA . PRO A 1 92 ? -11.564 -1.303 -1.189 1.00 97.44 92 PRO A CA 1
ATOM 722 C C . PRO A 1 92 ? -11.029 -0.443 -2.336 1.00 97.44 92 PRO A C 1
ATOM 724 O O . PRO A 1 92 ? -11.279 0.763 -2.388 1.00 97.44 92 PRO A O 1
ATOM 727 N N . PHE A 1 93 ? -10.318 -1.069 -3.265 1.00 96.38 93 PHE A N 1
ATOM 728 C CA . PHE A 1 93 ? -9.855 -0.426 -4.487 1.00 96.38 93 PHE A CA 1
ATOM 729 C C . PHE A 1 93 ? -9.998 -1.354 -5.691 1.00 96.38 93 PHE A C 1
ATOM 731 O O . PHE A 1 93 ? -10.017 -2.579 -5.559 1.00 96.38 93 PHE A O 1
ATOM 738 N N . SER A 1 94 ? -10.085 -0.733 -6.865 1.00 95.88 94 SER A N 1
ATOM 739 C CA . SER A 1 94 ? -10.016 -1.401 -8.160 1.00 95.88 94 SER A CA 1
ATOM 740 C C . SER A 1 94 ? -9.308 -0.500 -9.169 1.00 95.88 94 SER A C 1
ATOM 742 O O . SER A 1 94 ? -9.446 0.724 -9.100 1.00 95.88 94 SER A O 1
ATOM 744 N N . PHE A 1 95 ? -8.524 -1.091 -10.067 1.00 94.31 95 PHE A N 1
ATOM 745 C CA . PHE A 1 95 ? -7.939 -0.409 -11.224 1.00 94.31 95 PHE A CA 1
ATOM 746 C C . PHE A 1 95 ? -7.600 -1.427 -12.319 1.00 94.31 95 PHE A C 1
ATOM 748 O O . PHE A 1 95 ? -7.564 -2.629 -12.064 1.00 94.31 95 PHE A O 1
ATOM 755 N N . ILE A 1 96 ? -7.375 -0.956 -13.545 1.00 95.06 96 ILE A N 1
ATOM 756 C CA . ILE A 1 96 ? -7.037 -1.818 -14.683 1.00 95.06 96 ILE A CA 1
ATOM 757 C C . ILE A 1 96 ? -5.521 -1.917 -14.806 1.00 95.06 96 ILE A C 1
ATOM 759 O O . ILE A 1 96 ? -4.851 -0.892 -14.847 1.00 95.06 96 ILE A O 1
ATOM 763 N N . MET A 1 97 ? -4.991 -3.136 -14.916 1.00 94.25 97 MET A N 1
ATOM 764 C CA . MET A 1 97 ? -3.573 -3.377 -15.177 1.00 94.25 97 MET A CA 1
ATOM 765 C C . MET A 1 97 ? -3.138 -2.654 -16.469 1.00 94.25 97 MET A C 1
ATOM 767 O O . MET A 1 97 ? -3.672 -2.979 -17.538 1.00 94.25 97 MET A O 1
ATOM 771 N N . PRO A 1 98 ? -2.184 -1.703 -16.407 1.00 91.56 98 PRO A N 1
ATOM 772 C CA . PRO A 1 98 ? -1.735 -0.941 -17.570 1.00 91.56 98 PRO A CA 1
ATOM 773 C C . PRO A 1 98 ? -1.192 -1.818 -18.704 1.00 91.56 98 PRO A C 1
ATOM 775 O O . PRO A 1 98 ? -0.632 -2.890 -18.459 1.00 91.56 98 PRO A O 1
ATOM 778 N N . VAL A 1 99 ? -1.356 -1.329 -19.940 1.00 82.88 99 VAL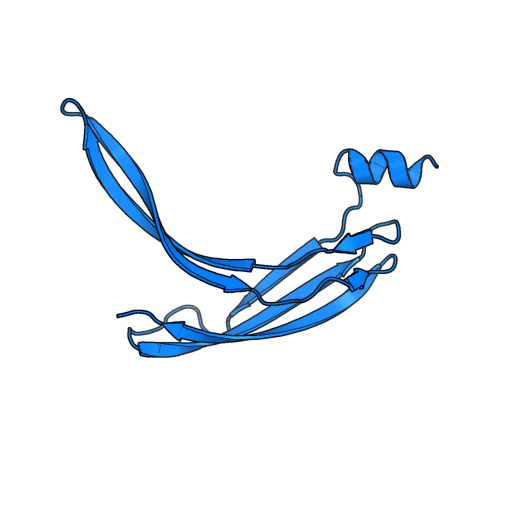 A N 1
ATOM 779 C CA . VAL A 1 99 ? -0.843 -1.933 -21.187 1.00 82.88 99 VAL A CA 1
ATOM 780 C C . VAL A 1 99 ? 0.559 -1.467 -21.545 1.00 82.88 99 VAL A C 1
ATOM 782 O O . VAL A 1 99 ? 0.884 -0.291 -21.266 1.00 82.88 99 VAL A O 1
#

Nearest PDB structures (foldseek):
  5cl2-assembly1_B  TM=9.735E-01  e=2.600E-08  Bacillus subtilis subsp. subtilis str. 168
  8jrv-assembly1_A  TM=7.394E-01  e=5.734E-02  Homo sapiens
  2wln-assembly1_B  TM=4.235E-01  e=4.284E-01  Paramagnetospirillum magnetotacticum
  7ny8-assembly2_D  TM=3.859E-01  e=6.039E+00  synthetic construct

Foldseek 3Di:
DVVVVCVVVPHFAKDKDKDWPDPDDDAFDKTKIKIKIFGGQAKDKDQWDKDWDKDWDWDDDPNDTDIDIDTPDIDTQDHIDIDGHRRIDMGIDMDTHHD

Mean predicted aligned error: 5.41 Å

Solvent-accessible surface area (backbone atoms only — not comparable to full-atom values): 5958 Å² total; per-residue (Å²): 110,70,68,58,53,40,29,76,74,65,51,52,47,63,46,78,46,79,45,61,82,62,93,78,84,56,76,64,36,76,48,49,35,36,39,40,33,36,20,16,77,48,71,42,80,43,68,61,45,70,52,68,48,67,50,75,49,78,45,77,56,92,94,35,84,42,81,43,77,46,78,79,46,76,45,78,76,45,73,63,48,76,37,44,56,65,36,77,49,76,46,77,50,73,51,64,37,74,126

Radius of gyration: 17.65 Å; Cα contacts (8 Å, |Δi|>4): 194; chains: 1; bounding box: 41×27×47 Å

Organism: NCBI:txid1890302

InterPro domains:
  IPR009776 Sporulation stage 0, protein M [PF07070] (2-98)
  IPR009776 Sporulation stage 0, protein M [PTHR40053] (1-99)

Secondary structure (DSSP, 8-state):
-HHHHHHHTTTTPPEEEEEES-S---TTPEEEEEEEEE--SS-EEE---EEEEEEEEEEEETTEEEEEEEEEEEEE----EEE-TT-EEEEEEEEEPP-

Sequence (99 aa):
MFQKFLASVGIGNAKVDTVLEKDEYIVGEEILGKVHITGGSVSQQIESIYLTLSTSYVREVDDKKVTATYDLERVRLTEPFSVEPNEKKEIPFSFIMPV

pLDDT: mean 91.78, std 8.58, range [64.31, 98.06]